Protein AF-A0A6L7CP89-F1 (afdb_monomer_lite)

Structure (mmCIF, N/CA/C/O backbone):
data_AF-A0A6L7CP89-F1
#
_entry.id   AF-A0A6L7CP89-F1
#
loop_
_atom_site.group_PDB
_atom_site.id
_atom_site.type_symbol
_atom_site.label_atom_id
_atom_site.label_alt_id
_atom_site.label_comp_id
_atom_site.label_asym_id
_atom_site.label_entity_id
_atom_site.label_seq_id
_atom_site.pdbx_PDB_ins_code
_atom_site.Cartn_x
_atom_site.Cartn_y
_atom_site.Cartn_z
_atom_site.occupancy
_atom_site.B_iso_or_equiv
_atom_site.auth_seq_id
_atom_site.auth_comp_id
_atom_site.auth_asym_id
_atom_site.auth_atom_id
_atom_site.pdbx_PDB_model_num
ATOM 1 N N . ILE A 1 1 ? -0.269 -18.057 -8.834 1.00 83.19 1 ILE A N 1
ATOM 2 C CA . ILE A 1 1 ? 0.567 -17.388 -9.864 1.00 83.19 1 ILE A CA 1
ATOM 3 C C . ILE A 1 1 ? 0.673 -15.914 -9.480 1.00 83.19 1 ILE A C 1
ATOM 5 O O . ILE A 1 1 ? -0.333 -15.375 -9.030 1.00 83.19 1 ILE A O 1
ATOM 9 N N . ARG A 1 2 ? 1.855 -15.290 -9.584 1.00 94.50 2 ARG A N 1
ATOM 10 C CA . ARG A 1 2 ? 2.070 -13.850 -9.342 1.00 94.50 2 ARG A CA 1
ATOM 11 C C . ARG A 1 2 ? 2.702 -13.206 -10.568 1.00 94.50 2 ARG A C 1
ATOM 13 O O . ARG A 1 2 ? 3.447 -13.871 -11.279 1.00 94.50 2 ARG A O 1
ATOM 20 N N . LEU A 1 3 ? 2.369 -11.944 -10.818 1.00 95.81 3 LEU A N 1
ATOM 21 C CA . LEU A 1 3 ? 2.875 -11.196 -11.962 1.00 95.81 3 LEU A CA 1
ATOM 22 C C . LEU A 1 3 ? 4.243 -10.608 -11.614 1.00 95.81 3 LEU A C 1
ATOM 24 O O . LEU A 1 3 ? 4.322 -9.703 -10.800 1.00 95.81 3 LEU A O 1
ATOM 28 N N . GLU A 1 4 ? 5.318 -11.097 -12.223 1.00 96.56 4 GLU A N 1
ATOM 29 C CA . GLU A 1 4 ? 6.673 -10.602 -11.926 1.00 96.56 4 GLU A CA 1
ATOM 30 C C . GLU A 1 4 ? 7.072 -9.409 -12.798 1.00 96.56 4 GLU A C 1
ATOM 32 O O . GLU A 1 4 ? 7.818 -8.531 -12.358 1.00 96.56 4 GLU A O 1
ATOM 37 N N . ALA A 1 5 ? 6.562 -9.354 -14.030 1.00 96.75 5 ALA A N 1
ATOM 38 C CA . ALA A 1 5 ? 6.878 -8.301 -14.980 1.00 96.75 5 ALA A CA 1
ATOM 39 C C . ALA A 1 5 ? 5.782 -8.120 -16.035 1.00 96.75 5 ALA A C 1
ATOM 41 O O . ALA A 1 5 ? 5.122 -9.079 -16.434 1.00 96.75 5 ALA A O 1
ATOM 42 N N . VAL A 1 6 ? 5.645 -6.889 -16.525 1.00 96.12 6 VAL A N 1
ATOM 43 C CA . VAL A 1 6 ? 4.862 -6.551 -17.720 1.00 96.12 6 VAL A CA 1
ATOM 44 C C . VAL A 1 6 ? 5.830 -6.156 -18.823 1.00 96.12 6 VAL A C 1
ATOM 46 O O . VAL A 1 6 ? 6.681 -5.292 -18.620 1.00 96.12 6 VAL A O 1
ATOM 49 N N . TRP A 1 7 ? 5.689 -6.771 -19.992 1.00 94.00 7 TRP A N 1
ATOM 50 C CA . TRP A 1 7 ? 6.532 -6.514 -21.155 1.00 94.00 7 TRP A CA 1
ATOM 51 C C . TRP A 1 7 ? 5.748 -5.771 -22.225 1.00 94.00 7 TRP A C 1
ATOM 53 O O . TRP A 1 7 ? 4.572 -6.054 -22.454 1.00 94.00 7 TRP A O 1
ATOM 63 N N . LEU A 1 8 ? 6.417 -4.833 -22.888 1.00 90.12 8 LEU A N 1
ATOM 64 C CA . LEU A 1 8 ? 5.899 -4.253 -24.115 1.00 90.12 8 LEU A CA 1
ATOM 65 C C . LEU A 1 8 ? 6.134 -5.261 -25.244 1.00 90.12 8 LEU A C 1
ATOM 67 O O . LEU A 1 8 ? 7.238 -5.776 -25.394 1.00 90.12 8 LEU A O 1
ATOM 71 N N . THR A 1 9 ? 5.093 -5.574 -26.007 1.00 87.56 9 THR A N 1
ATOM 72 C CA . THR A 1 9 ? 5.179 -6.517 -27.136 1.00 87.56 9 THR A CA 1
ATOM 73 C C . THR A 1 9 ? 5.297 -5.809 -28.482 1.00 87.56 9 THR A C 1
ATOM 75 O O . THR A 1 9 ? 5.743 -6.415 -29.450 1.00 87.56 9 THR A O 1
ATOM 78 N N . HIS A 1 10 ? 4.918 -4.532 -28.541 1.00 85.06 10 HIS A N 1
ATOM 79 C CA . HIS A 1 10 ? 5.028 -3.681 -29.717 1.00 85.06 10 HIS A CA 1
ATOM 80 C C . HIS A 1 10 ? 5.185 -2.223 -29.278 1.00 85.06 10 HIS A C 1
ATOM 82 O O . HIS A 1 10 ? 4.328 -1.708 -28.558 1.00 85.06 10 HIS A O 1
ATOM 88 N N . ASP A 1 11 ? 6.268 -1.571 -29.699 1.00 83.81 11 ASP A N 1
ATOM 89 C CA . ASP A 1 11 ? 6.496 -0.143 -29.481 1.00 83.81 11 ASP A CA 1
ATOM 90 C C . ASP A 1 11 ? 6.244 0.615 -30.796 1.00 83.81 11 ASP A C 1
ATOM 92 O O . ASP A 1 11 ? 7.035 0.479 -31.724 1.00 83.81 11 ASP A O 1
ATOM 96 N N . PRO A 1 12 ? 5.168 1.408 -30.933 1.00 86.38 12 PRO A N 1
ATOM 97 C CA . PRO A 1 12 ? 4.891 2.113 -32.184 1.00 86.38 12 PRO A CA 1
ATOM 98 C C . PRO A 1 12 ? 5.919 3.210 -32.499 1.00 86.38 12 PRO A C 1
ATOM 100 O O . PRO A 1 12 ? 6.025 3.614 -33.655 1.00 86.38 12 PRO A O 1
ATOM 103 N N . ALA A 1 13 ? 6.676 3.696 -31.506 1.00 86.38 13 ALA A N 1
ATOM 104 C CA . ALA A 1 13 ? 7.775 4.630 -31.745 1.00 86.38 13 ALA A CA 1
ATOM 105 C C . ALA A 1 13 ? 9.036 3.916 -32.267 1.00 86.38 13 ALA A C 1
ATOM 107 O O . ALA A 1 13 ? 9.833 4.533 -32.971 1.00 86.38 13 ALA A O 1
ATOM 108 N N . TYR A 1 14 ? 9.182 2.621 -31.957 1.00 85.31 14 TYR A N 1
ATOM 109 C CA . TYR A 1 14 ? 10.314 1.768 -32.337 1.00 85.31 14 TYR A CA 1
ATOM 110 C C . TYR A 1 14 ? 9.825 0.369 -32.771 1.00 85.31 14 TYR A C 1
ATOM 112 O O . TYR A 1 14 ? 10.079 -0.619 -32.080 1.00 85.31 14 TYR A O 1
ATOM 120 N N . PRO A 1 15 ? 9.098 0.253 -33.900 1.00 83.88 15 PRO A N 1
ATOM 121 C CA . PRO A 1 15 ? 8.369 -0.969 -34.262 1.00 83.88 15 PRO A CA 1
ATOM 122 C C . PRO A 1 15 ? 9.272 -2.176 -34.548 1.00 83.88 15 PRO A C 1
ATOM 124 O O . PRO A 1 15 ? 8.817 -3.313 -34.421 1.00 83.88 15 PRO A O 1
ATOM 127 N N . ASP A 1 16 ? 10.534 -1.927 -34.901 1.00 88.00 16 ASP A N 1
ATOM 128 C CA . ASP A 1 16 ? 11.524 -2.954 -35.232 1.00 88.00 16 ASP A CA 1
ATOM 129 C C . ASP A 1 16 ? 12.406 -3.359 -34.034 1.00 88.00 16 ASP A C 1
ATOM 131 O O . ASP A 1 16 ? 13.187 -4.309 -34.131 1.00 88.00 16 ASP A O 1
ATOM 135 N N . GLU A 1 17 ? 12.290 -2.677 -32.887 1.00 83.88 17 GLU A N 1
ATOM 136 C CA . GLU A 1 17 ? 13.089 -2.970 -31.695 1.00 83.88 17 GLU A CA 1
ATOM 137 C C . GLU A 1 17 ? 12.296 -3.787 -30.671 1.00 83.88 17 GLU A C 1
ATOM 139 O O . GLU A 1 17 ? 11.249 -3.377 -30.166 1.00 83.88 17 GLU A O 1
ATOM 144 N N . GLN A 1 18 ? 12.832 -4.954 -30.301 1.00 79.06 18 GLN A N 1
ATOM 145 C CA . GLN A 1 18 ? 12.301 -5.714 -29.173 1.00 79.06 18 GLN A CA 1
ATOM 146 C C . GLN A 1 18 ? 12.737 -5.068 -27.851 1.00 79.06 18 GLN A C 1
ATOM 148 O O . GLN A 1 18 ? 13.935 -4.859 -27.638 1.00 79.06 18 GLN A O 1
ATOM 153 N N . PRO A 1 19 ? 11.804 -4.794 -26.923 1.00 81.81 19 PRO A N 1
ATOM 154 C CA . PRO A 1 19 ? 12.140 -4.219 -25.630 1.00 81.81 19 PRO A CA 1
ATOM 155 C C . PRO A 1 19 ? 13.091 -5.125 -24.849 1.00 81.81 19 PRO A C 1
ATOM 157 O O . PRO A 1 19 ? 12.767 -6.263 -24.521 1.00 81.81 19 PRO A O 1
ATOM 160 N N . THR A 1 20 ? 14.261 -4.596 -24.501 1.00 86.44 20 THR A N 1
ATOM 161 C CA . THR A 1 20 ? 15.287 -5.320 -23.731 1.00 86.44 20 THR A CA 1
ATOM 162 C C . THR A 1 20 ? 15.015 -5.334 -22.226 1.00 86.44 20 THR A C 1
ATOM 164 O O . THR A 1 20 ? 15.671 -6.061 -21.481 1.00 86.44 20 THR A O 1
ATOM 167 N N . ALA A 1 21 ? 14.035 -4.551 -21.772 1.00 89.94 21 ALA A N 1
ATOM 168 C CA . ALA A 1 21 ? 13.622 -4.449 -20.381 1.00 89.94 21 ALA A CA 1
ATOM 169 C C . ALA A 1 21 ? 12.088 -4.397 -20.263 1.00 89.94 21 ALA A C 1
ATOM 171 O O . ALA A 1 21 ? 11.424 -3.821 -21.135 1.00 89.94 21 ALA A O 1
ATOM 172 N N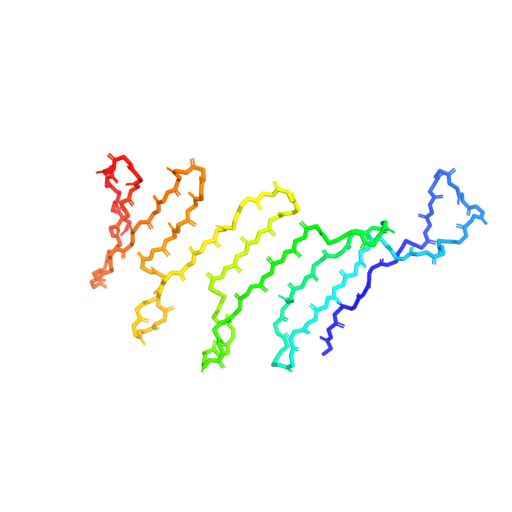 . PRO A 1 22 ? 11.518 -4.954 -19.180 1.00 94.62 22 PRO A N 1
ATOM 173 C CA . PRO A 1 22 ? 10.086 -4.876 -18.915 1.00 94.62 22 PRO A CA 1
ATOM 174 C C . PRO A 1 22 ? 9.644 -3.436 -18.627 1.00 94.62 22 PRO A C 1
ATOM 176 O O . PRO A 1 22 ? 10.409 -2.631 -18.104 1.00 94.62 22 PRO A O 1
ATOM 179 N N . LEU A 1 23 ? 8.379 -3.125 -18.918 1.00 94.31 23 LEU A N 1
ATOM 180 C CA . LEU A 1 23 ? 7.755 -1.837 -18.593 1.00 94.31 23 LEU A CA 1
ATOM 181 C C . LEU A 1 23 ? 7.596 -1.631 -17.087 1.00 94.31 23 LEU A C 1
ATOM 183 O O . LEU A 1 23 ? 7.712 -0.511 -16.595 1.00 94.31 23 LEU A O 1
ATOM 187 N N . ALA A 1 24 ? 7.297 -2.716 -16.377 1.00 97.25 24 ALA A N 1
ATOM 188 C CA . ALA A 1 24 ? 7.159 -2.728 -14.933 1.00 97.25 24 ALA A CA 1
ATOM 189 C C . ALA A 1 24 ? 7.609 -4.076 -14.377 1.00 97.25 24 ALA A C 1
ATOM 191 O O . ALA A 1 24 ? 7.419 -5.114 -15.018 1.00 97.25 24 ALA A O 1
ATOM 192 N N . ARG A 1 25 ? 8.165 -4.061 -13.166 1.00 98.31 25 ARG A N 1
ATOM 193 C CA . ARG A 1 25 ? 8.485 -5.265 -12.392 1.00 98.31 25 ARG A CA 1
ATOM 194 C C . ARG A 1 25 ? 7.883 -5.190 -11.004 1.00 98.31 25 ARG A C 1
ATOM 196 O O . ARG A 1 25 ? 7.780 -4.111 -10.425 1.00 98.31 25 ARG A O 1
ATOM 203 N N . TYR A 1 26 ? 7.578 -6.355 -10.456 1.00 98.62 26 TYR A N 1
ATOM 204 C CA . TYR A 1 26 ? 6.997 -6.504 -9.131 1.00 98.62 26 TYR A CA 1
ATOM 205 C C . TYR A 1 26 ? 7.835 -7.479 -8.318 1.00 98.62 26 TYR A C 1
ATOM 207 O O . TYR A 1 26 ? 8.250 -8.528 -8.813 1.00 98.62 26 TYR A O 1
ATOM 215 N N . THR A 1 27 ? 8.084 -7.140 -7.060 1.00 98.50 27 THR A N 1
ATOM 216 C CA . THR A 1 27 ? 8.688 -8.064 -6.096 1.00 98.50 27 THR A CA 1
ATOM 217 C C . THR A 1 27 ? 7.713 -8.336 -4.972 1.00 98.50 27 THR A C 1
ATOM 219 O O . THR A 1 27 ? 6.840 -7.521 -4.676 1.00 98.50 27 THR A O 1
ATOM 222 N N . TYR A 1 28 ? 7.861 -9.494 -4.340 1.00 98.38 28 TYR A N 1
ATOM 223 C CA . TYR A 1 28 ? 6.944 -9.964 -3.314 1.00 98.38 28 TYR A CA 1
ATOM 224 C C . TYR A 1 28 ? 7.703 -10.352 -2.043 1.00 98.38 28 TYR A C 1
ATOM 226 O O . TYR A 1 28 ? 8.886 -10.698 -2.100 1.00 98.38 28 TYR A O 1
ATOM 234 N N . THR A 1 29 ? 7.035 -10.279 -0.893 1.00 96.69 29 THR A N 1
ATOM 235 C CA . THR A 1 29 ? 7.534 -10.853 0.366 1.00 96.69 29 THR A CA 1
ATOM 236 C C . THR A 1 29 ? 7.563 -12.388 0.275 1.00 96.69 29 THR A C 1
ATOM 238 O O . THR A 1 29 ? 7.055 -12.978 -0.681 1.00 96.69 29 THR A O 1
ATOM 241 N N . ALA A 1 30 ? 8.146 -13.063 1.271 1.00 93.94 30 ALA A N 1
ATOM 242 C CA . ALA A 1 30 ? 8.107 -14.528 1.342 1.00 93.94 30 ALA A CA 1
ATOM 243 C C . ALA A 1 30 ? 6.672 -15.056 1.542 1.00 93.94 30 ALA A C 1
ATOM 245 O O . ALA A 1 30 ? 6.271 -16.011 0.879 1.00 93.94 30 ALA A O 1
ATOM 246 N N . GLY A 1 31 ? 5.881 -14.385 2.393 1.00 93.50 31 GLY A N 1
ATOM 247 C CA . GLY A 1 31 ? 4.437 -14.628 2.545 1.00 93.50 31 GLY A CA 1
ATOM 248 C C . GLY A 1 31 ? 3.653 -14.223 1.298 1.00 93.50 31 GLY A C 1
ATOM 249 O O . GLY A 1 31 ? 2.643 -14.833 0.937 1.00 93.50 31 GLY A O 1
ATOM 250 N N . GLY A 1 32 ? 4.216 -13.276 0.549 1.00 96.12 32 GLY A N 1
ATOM 251 C CA . GLY A 1 32 ? 3.877 -13.050 -0.829 1.00 96.12 32 GLY A CA 1
ATOM 252 C C . GLY A 1 32 ? 2.986 -11.882 -1.147 1.00 96.12 32 GLY A C 1
ATOM 253 O O . GLY A 1 32 ? 2.322 -11.854 -2.187 1.00 96.12 32 GLY A O 1
ATOM 254 N N . GLU A 1 33 ? 3.007 -10.922 -0.250 1.00 97.94 33 GLU A N 1
ATOM 255 C CA . GLU A 1 33 ? 2.439 -9.618 -0.473 1.00 97.94 33 GLU A CA 1
ATOM 256 C C . GLU A 1 33 ? 3.329 -8.818 -1.423 1.00 97.94 33 GLU A C 1
ATOM 258 O O . GLU A 1 33 ? 4.536 -9.053 -1.516 1.00 97.94 33 GLU A O 1
ATOM 263 N N . LEU A 1 34 ? 2.734 -7.886 -2.165 1.00 98.31 34 LEU A N 1
ATOM 264 C CA . LEU A 1 34 ? 3.468 -7.023 -3.084 1.00 98.31 34 LEU A CA 1
ATOM 265 C C . LEU A 1 34 ? 4.405 -6.117 -2.288 1.00 98.31 34 LEU A C 1
ATOM 267 O O . LEU A 1 34 ? 3.939 -5.276 -1.542 1.00 98.31 34 LEU A O 1
ATOM 271 N N . ARG A 1 35 ? 5.715 -6.242 -2.478 1.00 98.19 35 ARG A N 1
ATOM 272 C CA . ARG A 1 35 ? 6.720 -5.479 -1.730 1.00 98.19 35 ARG A CA 1
ATOM 273 C C . ARG A 1 35 ? 7.126 -4.192 -2.436 1.00 98.19 35 ARG A C 1
ATOM 275 O O . ARG A 1 35 ? 7.252 -3.151 -1.797 1.00 98.19 35 ARG A O 1
ATOM 282 N N . ALA A 1 36 ? 7.368 -4.262 -3.740 1.00 98.38 36 ALA A N 1
ATOM 283 C CA . ALA A 1 36 ? 7.806 -3.108 -4.510 1.00 98.38 36 ALA A CA 1
ATOM 284 C C . ALA A 1 36 ? 7.365 -3.188 -5.971 1.00 98.38 36 ALA A C 1
ATOM 286 O O . ALA A 1 36 ? 7.216 -4.272 -6.541 1.00 98.38 36 ALA A O 1
ATOM 287 N N . VAL A 1 37 ? 7.190 -2.009 -6.563 1.00 98.69 37 VAL A N 1
ATOM 288 C CA . VAL A 1 37 ? 6.970 -1.805 -7.996 1.00 98.69 37 VAL A CA 1
ATOM 289 C C . VAL A 1 37 ? 8.158 -1.037 -8.548 1.00 98.69 37 VAL A C 1
ATOM 291 O O . VAL A 1 37 ? 8.539 -0.011 -7.982 1.00 98.69 37 VAL A O 1
ATOM 294 N N . TYR A 1 38 ? 8.705 -1.513 -9.660 1.00 98.38 38 TYR A N 1
ATOM 295 C CA . TYR A 1 38 ? 9.791 -0.863 -10.383 1.00 98.38 38 TYR A CA 1
ATOM 296 C C . TYR A 1 38 ? 9.312 -0.435 -11.765 1.00 98.38 38 TYR A C 1
ATOM 298 O O . TYR A 1 38 ? 8.573 -1.182 -12.411 1.00 98.38 38 TYR A O 1
ATOM 306 N N . ASP A 1 39 ? 9.736 0.744 -12.211 1.00 97.00 39 ASP A N 1
ATOM 307 C CA . ASP A 1 39 ? 9.506 1.207 -13.580 1.00 97.00 39 ASP A CA 1
ATOM 308 C C . ASP A 1 39 ? 10.500 0.585 -14.579 1.00 97.00 39 ASP A C 1
ATOM 310 O O . ASP A 1 39 ? 11.377 -0.208 -14.217 1.00 97.00 39 ASP A O 1
ATOM 314 N N . ARG A 1 40 ? 10.374 0.967 -15.856 1.00 94.44 40 ARG A N 1
ATOM 315 C CA . ARG A 1 40 ? 11.229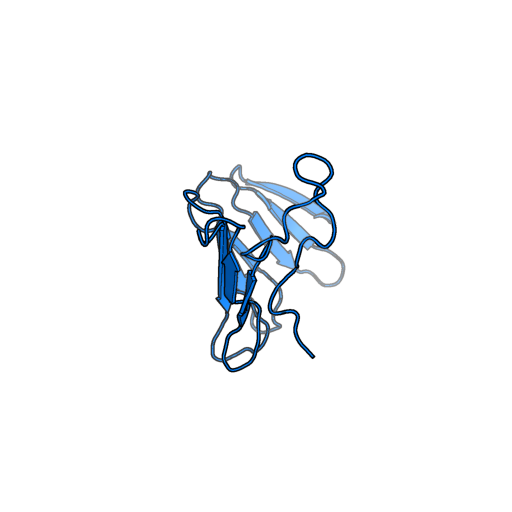 0.494 -16.958 1.00 94.44 40 ARG A CA 1
ATOM 316 C C . ARG A 1 40 ? 12.717 0.796 -16.754 1.00 94.44 40 ARG A C 1
ATOM 318 O O . ARG A 1 40 ? 13.552 0.067 -17.281 1.00 94.44 40 ARG A O 1
ATOM 325 N N . SER A 1 41 ? 13.060 1.845 -16.002 1.00 94.19 41 SER A N 1
ATOM 326 C CA . SER A 1 41 ? 14.455 2.192 -15.692 1.00 94.19 41 SER A CA 1
ATOM 327 C C . SER A 1 41 ? 15.054 1.313 -14.588 1.00 94.19 41 SER A C 1
ATOM 329 O O . SER A 1 41 ? 16.258 1.354 -14.346 1.00 94.19 41 SER A O 1
ATOM 331 N N . GLY A 1 42 ? 14.226 0.503 -13.918 1.00 95.44 42 GLY A N 1
ATOM 332 C CA . GLY A 1 42 ? 14.611 -0.271 -12.742 1.00 95.44 42 GLY A CA 1
ATOM 333 C C . GLY A 1 42 ? 14.544 0.531 -11.441 1.00 95.44 42 GLY A C 1
ATOM 334 O O . GLY A 1 42 ? 14.935 0.010 -10.397 1.00 95.44 42 GLY A O 1
ATOM 335 N N . MET A 1 43 ? 14.035 1.765 -11.474 1.00 97.06 43 MET A N 1
ATOM 336 C CA . MET A 1 43 ? 13.806 2.568 -10.278 1.00 97.06 43 MET A CA 1
ATOM 337 C C . MET A 1 43 ? 12.587 2.040 -9.523 1.00 97.06 43 MET A C 1
ATOM 339 O O . MET A 1 43 ? 11.537 1.795 -10.118 1.00 97.06 43 MET A O 1
ATOM 343 N N . GLN A 1 44 ? 12.702 1.879 -8.203 1.00 97.81 44 GLN A N 1
ATOM 344 C CA . GLN A 1 44 ? 11.546 1.572 -7.364 1.00 97.81 44 GLN A CA 1
ATOM 345 C C . GLN A 1 44 ? 10.632 2.796 -7.315 1.00 97.81 44 GLN A C 1
ATOM 347 O O . GLN A 1 44 ? 11.022 3.830 -6.785 1.00 97.81 44 GLN A O 1
ATOM 352 N N . VAL A 1 45 ? 9.411 2.662 -7.828 1.00 98.12 45 VAL A N 1
ATOM 353 C CA . VAL A 1 45 ? 8.416 3.744 -7.886 1.00 98.12 45 VAL A CA 1
ATOM 354 C C . VAL A 1 45 ? 7.363 3.651 -6.790 1.00 98.12 45 VAL A C 1
ATOM 356 O O . VAL A 1 45 ? 6.723 4.654 -6.470 1.00 98.12 45 VAL A O 1
ATOM 359 N N . ARG A 1 46 ? 7.196 2.467 -6.189 1.00 98.19 46 ARG A N 1
ATOM 360 C CA . ARG A 1 46 ? 6.294 2.246 -5.054 1.00 98.19 46 ARG A CA 1
ATOM 361 C C . ARG A 1 46 ? 6.835 1.166 -4.124 1.00 98.19 46 ARG A C 1
ATOM 363 O O . ARG A 1 46 ? 7.355 0.160 -4.607 1.00 98.19 46 ARG A O 1
ATOM 370 N N . GLY A 1 47 ? 6.694 1.362 -2.818 1.00 98.19 47 GLY A N 1
ATOM 371 C CA . GLY A 1 47 ? 7.038 0.383 -1.787 1.00 98.19 47 GLY A CA 1
ATOM 372 C C . GLY A 1 47 ? 5.885 0.146 -0.819 1.00 98.19 47 GLY A C 1
ATOM 373 O O . GLY A 1 47 ? 5.046 1.028 -0.623 1.00 98.19 47 GLY A O 1
ATOM 374 N N . PHE A 1 48 ? 5.856 -1.051 -0.237 1.00 98.44 48 PHE A N 1
ATOM 375 C CA . PHE A 1 48 ? 4.838 -1.488 0.712 1.00 98.44 48 PHE A CA 1
ATOM 376 C C . PHE A 1 48 ? 5.467 -2.288 1.848 1.00 98.44 48 PHE A C 1
ATOM 378 O O . PHE A 1 48 ? 6.360 -3.112 1.624 1.00 98.44 48 PHE A O 1
ATOM 385 N N . THR A 1 49 ? 4.938 -2.085 3.048 1.00 98.06 49 THR A N 1
ATOM 386 C CA . THR A 1 49 ? 5.373 -2.758 4.270 1.00 98.06 49 THR A CA 1
ATOM 387 C C . THR A 1 49 ? 4.173 -3.434 4.914 1.00 98.06 49 THR A C 1
ATOM 389 O O . THR A 1 49 ? 3.088 -2.853 4.975 1.00 98.06 49 THR A O 1
ATOM 392 N N . TYR A 1 50 ? 4.370 -4.656 5.400 1.00 98.12 50 TYR A N 1
ATOM 393 C CA . TYR A 1 50 ? 3.327 -5.492 5.988 1.00 98.12 50 TYR A CA 1
ATOM 394 C C . TYR A 1 50 ? 3.682 -5.868 7.421 1.00 98.12 50 TYR A C 1
ATOM 396 O O . TYR A 1 50 ? 4.857 -5.924 7.788 1.00 98.12 50 TYR A O 1
ATOM 404 N N . ASP A 1 51 ? 2.647 -6.101 8.218 1.00 96.94 51 ASP A N 1
ATOM 405 C CA . ASP A 1 51 ? 2.746 -6.689 9.544 1.00 96.94 51 ASP A CA 1
ATOM 406 C C . ASP A 1 51 ? 3.246 -8.137 9.423 1.00 96.94 51 ASP A C 1
ATOM 408 O O . ASP A 1 51 ? 2.680 -8.941 8.682 1.00 96.94 51 ASP A O 1
ATOM 412 N N . ALA A 1 52 ? 4.319 -8.463 10.143 1.00 94.38 52 ALA A N 1
ATOM 413 C CA . ALA A 1 52 ? 4.925 -9.790 10.106 1.00 94.38 52 ALA A CA 1
ATOM 414 C C . ALA A 1 52 ? 4.038 -10.874 10.742 1.00 94.38 52 ALA A C 1
ATOM 416 O O . ALA A 1 52 ? 4.104 -12.031 10.328 1.00 94.38 52 ALA A O 1
ATOM 417 N N . GLU A 1 53 ? 3.205 -10.502 11.715 1.00 95.06 53 GLU A N 1
ATOM 418 C CA . GLU A 1 53 ? 2.345 -11.426 12.463 1.00 95.06 53 GLU A CA 1
ATOM 419 C C . GLU A 1 53 ? 0.973 -11.593 11.794 1.00 95.06 53 GLU A C 1
ATOM 421 O O . GLU A 1 53 ? 0.304 -12.614 11.958 1.00 95.06 53 GLU A O 1
ATOM 426 N N . HIS A 1 54 ? 0.552 -10.604 11.000 1.00 95.81 54 HIS A N 1
ATOM 427 C CA . HIS A 1 54 ? -0.763 -10.572 10.365 1.00 95.81 54 HIS A CA 1
ATOM 428 C C . HIS A 1 54 ? -0.642 -10.533 8.840 1.00 95.81 54 HIS A C 1
ATOM 430 O O . HIS A 1 54 ? -0.666 -9.466 8.226 1.00 95.81 54 HIS A O 1
ATOM 436 N N . ALA A 1 55 ? -0.577 -11.713 8.218 1.00 94.62 55 ALA A N 1
ATOM 437 C CA . ALA A 1 55 ? -0.479 -11.847 6.765 1.00 94.62 55 ALA A CA 1
ATOM 438 C C . ALA A 1 55 ? -1.533 -11.000 6.024 1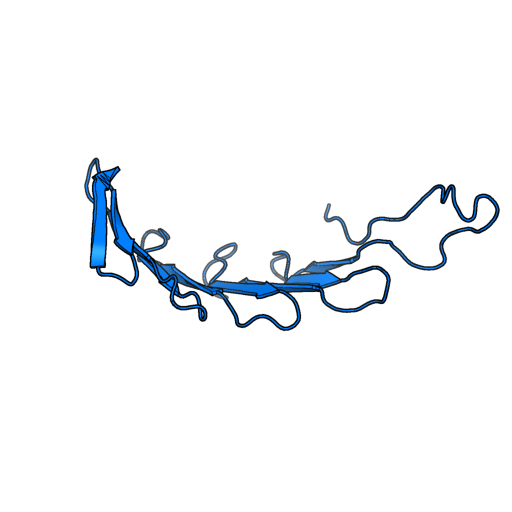.00 94.62 55 ALA A C 1
ATOM 440 O O . ALA A 1 55 ? -2.733 -11.082 6.292 1.00 94.62 55 ALA A O 1
ATOM 441 N N . GLY A 1 56 ? -1.077 -10.193 5.066 1.00 95.06 56 GLY A N 1
ATOM 442 C CA . GLY A 1 56 ? -1.905 -9.295 4.263 1.00 95.06 56 GLY A CA 1
ATOM 443 C C . GLY A 1 56 ? -2.177 -7.927 4.895 1.00 95.06 56 GLY A C 1
ATOM 444 O O . GLY A 1 56 ? -2.688 -7.043 4.203 1.00 95.06 56 GLY A O 1
ATOM 445 N N . ARG A 1 57 ? -1.822 -7.699 6.167 1.00 97.50 57 ARG A N 1
ATOM 446 C CA . ARG A 1 57 ? -2.037 -6.415 6.848 1.00 97.50 57 ARG A CA 1
ATOM 447 C C . ARG A 1 57 ? -0.925 -5.427 6.488 1.00 97.50 57 ARG A C 1
ATOM 449 O O . ARG A 1 57 ? 0.145 -5.419 7.087 1.00 97.50 57 ARG A O 1
ATOM 456 N N . MET A 1 58 ? -1.181 -4.572 5.501 1.00 98.06 58 MET A N 1
ATOM 457 C CA . MET A 1 58 ? -0.253 -3.511 5.094 1.00 98.06 58 MET A CA 1
ATOM 458 C C . MET A 1 58 ? -0.165 -2.421 6.170 1.00 98.06 58 MET A C 1
ATOM 460 O O . MET A 1 58 ? -1.158 -1.767 6.472 1.00 98.06 58 MET A O 1
ATOM 464 N N . VAL A 1 59 ? 1.018 -2.172 6.717 1.00 98.00 59 VAL A N 1
ATOM 465 C CA . VAL A 1 59 ? 1.243 -1.123 7.728 1.00 98.00 59 VAL A CA 1
ATOM 466 C C . VAL A 1 59 ? 1.757 0.172 7.126 1.00 98.00 59 VAL A C 1
ATOM 468 O O . VAL A 1 59 ? 1.641 1.215 7.763 1.00 98.00 59 VAL A O 1
ATOM 471 N N . ALA A 1 60 ? 2.301 0.132 5.909 1.00 97.56 60 ALA A N 1
ATOM 472 C CA . ALA A 1 60 ? 2.828 1.329 5.281 1.00 97.56 60 ALA A CA 1
ATOM 473 C C . ALA A 1 60 ? 2.933 1.217 3.757 1.00 97.56 60 ALA A C 1
ATOM 475 O O . ALA A 1 60 ? 3.079 0.119 3.212 1.00 97.56 60 ALA A O 1
ATOM 476 N N . HIS A 1 61 ? 2.879 2.358 3.070 1.00 97.31 61 HIS A N 1
ATOM 477 C CA . HIS A 1 61 ? 3.227 2.446 1.657 1.00 97.31 61 HIS A CA 1
ATOM 478 C C . HIS A 1 61 ? 3.788 3.819 1.281 1.00 97.31 61 HIS A C 1
ATOM 480 O O . HIS A 1 61 ? 3.429 4.837 1.870 1.00 97.31 61 HIS A O 1
ATOM 486 N N . HIS A 1 62 ? 4.617 3.862 0.241 1.00 95.75 62 HIS A N 1
ATOM 487 C CA . HIS A 1 62 ? 5.189 5.109 -0.263 1.00 95.75 62 HIS A CA 1
ATOM 488 C C . HIS A 1 62 ? 5.391 5.077 -1.778 1.00 95.75 62 HIS A C 1
ATOM 490 O O . HIS A 1 62 ? 5.562 4.016 -2.384 1.00 95.75 62 HIS A O 1
ATOM 496 N N . TYR A 1 63 ? 5.410 6.263 -2.380 1.00 95.38 63 TYR A N 1
ATOM 497 C CA . TYR A 1 63 ? 5.895 6.484 -3.741 1.00 95.38 63 TYR A CA 1
ATOM 498 C C . TYR A 1 63 ? 7.354 6.948 -3.711 1.00 95.38 63 TYR A C 1
ATOM 500 O O . TYR A 1 63 ? 7.818 7.491 -2.708 1.00 95.38 63 TYR A O 1
ATOM 508 N N . ALA A 1 64 ? 8.080 6.771 -4.815 1.0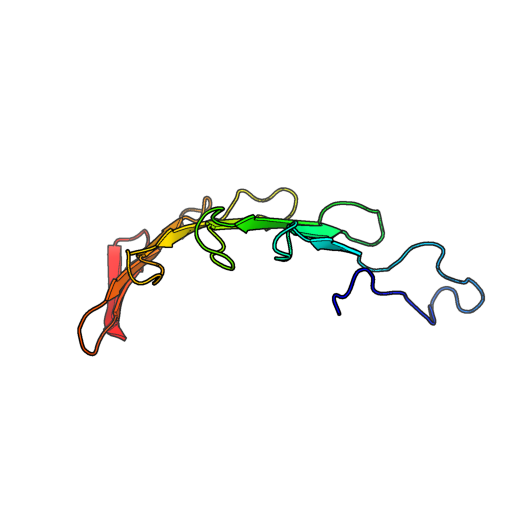0 93.69 64 ALA A N 1
ATOM 509 C CA . ALA A 1 64 ? 9.445 7.283 -4.934 1.00 93.69 64 ALA A CA 1
ATOM 510 C C . ALA A 1 64 ? 9.523 8.781 -4.602 1.00 93.69 64 ALA A C 1
ATOM 512 O O . ALA A 1 64 ? 8.768 9.591 -5.142 1.00 93.69 64 ALA A O 1
ATOM 513 N N . GLY A 1 65 ? 10.443 9.144 -3.705 1.00 90.12 65 GLY A N 1
ATOM 514 C CA . GLY A 1 65 ? 10.663 10.534 -3.293 1.00 90.12 65 GLY A CA 1
ATOM 515 C C . GLY A 1 65 ? 9.521 11.158 -2.483 1.00 90.12 65 GLY A C 1
ATOM 516 O O . GLY A 1 65 ? 9.550 12.363 -2.238 1.00 90.12 65 GLY A O 1
ATOM 517 N N . ARG A 1 66 ? 8.517 10.374 -2.073 1.00 91.06 66 ARG A N 1
ATOM 518 C CA . ARG A 1 66 ? 7.423 10.810 -1.199 1.00 91.06 66 ARG A CA 1
ATOM 519 C C . ARG A 1 66 ? 7.588 10.163 0.178 1.00 91.06 66 ARG A C 1
ATOM 521 O O . ARG A 1 66 ? 8.003 9.004 0.249 1.00 91.06 66 ARG A O 1
ATOM 528 N N . PRO A 1 67 ? 7.280 10.882 1.265 1.00 91.38 67 PRO A N 1
ATOM 529 C CA . PRO A 1 67 ? 7.276 10.277 2.586 1.00 91.38 67 PRO A CA 1
ATOM 530 C C . PRO A 1 67 ? 6.146 9.234 2.720 1.00 91.38 67 PRO A C 1
ATOM 532 O O . PRO A 1 67 ? 5.216 9.191 1.914 1.00 91.38 67 PRO A O 1
ATOM 535 N N . GLU A 1 68 ? 6.281 8.333 3.693 1.00 93.31 68 GLU A N 1
ATOM 536 C CA . GLU A 1 68 ? 5.465 7.119 3.803 1.00 93.31 68 GLU A CA 1
ATOM 537 C C . GLU A 1 68 ? 4.118 7.353 4.494 1.00 93.31 68 GLU A C 1
ATOM 539 O O . GLU A 1 68 ? 4.056 7.972 5.553 1.00 93.31 68 GLU A O 1
ATOM 544 N N . SER A 1 69 ? 3.049 6.809 3.914 1.00 94.56 69 SER A N 1
ATOM 545 C CA . SER A 1 69 ? 1.730 6.730 4.539 1.00 94.56 69 SER A CA 1
ATOM 546 C C . SER A 1 69 ? 1.632 5.469 5.392 1.00 94.56 69 SER A C 1
ATOM 548 O O . SER A 1 69 ? 1.788 4.364 4.867 1.00 94.56 69 SER A O 1
ATOM 550 N N . CYS A 1 70 ? 1.312 5.619 6.676 1.00 96.62 70 CYS A N 1
ATOM 551 C CA . CYS A 1 70 ? 1.261 4.519 7.641 1.00 96.62 70 CYS A CA 1
ATOM 552 C C . CYS A 1 70 ? -0.165 4.229 8.112 1.00 96.62 70 CYS A C 1
ATOM 554 O O . CYS A 1 70 ? -1.002 5.128 8.172 1.00 96.62 70 CYS A O 1
ATOM 556 N N . TYR A 1 71 ? -0.416 2.983 8.507 1.00 97.69 71 TYR A N 1
ATOM 557 C CA . TYR A 1 71 ? -1.708 2.506 8.990 1.00 97.69 71 TYR A CA 1
ATOM 558 C C . TYR A 1 71 ? -1.569 1.842 10.356 1.00 97.69 71 TYR A C 1
ATOM 560 O O . TYR A 1 71 ? -0.678 1.018 10.569 1.00 97.69 71 TYR A O 1
ATOM 568 N N . ARG A 1 72 ? -2.485 2.166 11.270 1.00 97.25 72 ARG A N 1
ATOM 569 C CA . ARG A 1 72 ? -2.672 1.446 12.535 1.00 97.25 72 ARG A CA 1
ATOM 570 C C . ARG A 1 72 ? -4.002 0.722 12.524 1.00 97.25 72 ARG A C 1
ATOM 572 O O . ARG A 1 72 ? -4.945 1.159 11.868 1.00 97.25 72 ARG A O 1
ATOM 579 N N . TYR A 1 73 ? -4.055 -0.379 13.258 1.00 98.00 73 TYR A N 1
ATOM 580 C CA . TYR A 1 73 ? -5.183 -1.294 13.263 1.00 98.00 73 TYR A CA 1
ATOM 581 C C . TYR A 1 73 ? -5.651 -1.561 14.688 1.00 98.00 73 TYR A C 1
ATOM 583 O O . TYR A 1 73 ? -4.839 -1.558 15.612 1.00 98.00 73 TYR A O 1
ATOM 591 N N . ASP A 1 74 ? -6.946 -1.821 14.852 1.00 96.69 74 ASP A N 1
ATOM 592 C CA . ASP A 1 74 ? -7.468 -2.445 16.0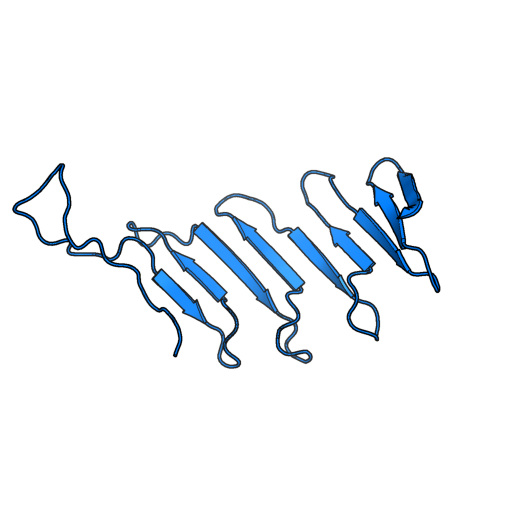65 1.00 96.69 74 ASP A CA 1
ATOM 593 C C . ASP A 1 74 ? -7.239 -3.970 16.065 1.00 96.69 74 ASP A C 1
ATOM 595 O O . ASP A 1 74 ? -6.794 -4.569 15.075 1.00 96.69 74 ASP A O 1
ATOM 599 N N . ASP A 1 75 ? -7.579 -4.610 17.183 1.00 95.56 75 ASP A N 1
ATOM 600 C CA . ASP A 1 75 ? -7.429 -6.057 17.381 1.00 95.56 75 ASP A CA 1
ATOM 601 C C . ASP A 1 75 ? -8.297 -6.885 16.421 1.00 95.56 75 ASP A C 1
ATOM 603 O O . ASP A 1 75 ? -8.001 -8.045 16.142 1.00 95.56 75 ASP A O 1
ATOM 607 N N . THR A 1 76 ? -9.352 -6.284 15.864 1.00 95.38 76 THR A N 1
ATOM 608 C CA . THR A 1 76 ? -10.213 -6.919 14.856 1.00 95.38 76 THR A CA 1
ATOM 609 C C . THR A 1 76 ? -9.692 -6.742 13.429 1.00 95.38 76 THR A C 1
ATOM 611 O O . THR A 1 76 ? -10.247 -7.310 12.491 1.00 95.38 76 THR A O 1
ATOM 614 N N . GLY A 1 77 ? -8.608 -5.982 13.251 1.00 96.06 77 GLY A N 1
ATOM 615 C CA . GLY A 1 77 ? -7.970 -5.728 11.964 1.00 96.06 77 GLY A CA 1
ATOM 616 C C . GLY A 1 77 ? -8.593 -4.615 11.139 1.00 96.06 77 GLY A C 1
ATOM 617 O O . GLY A 1 77 ? -8.338 -4.542 9.938 1.00 96.06 77 GLY A O 1
ATOM 618 N N . ARG A 1 78 ? -9.364 -3.719 11.759 1.00 97.06 78 ARG A N 1
ATOM 619 C CA . ARG A 1 78 ? -9.850 -2.500 11.102 1.00 97.06 78 ARG A CA 1
ATOM 620 C C . ARG A 1 78 ? -8.832 -1.382 11.263 1.00 97.06 78 ARG A C 1
ATOM 622 O O . ARG A 1 78 ? -8.235 -1.244 12.326 1.00 97.06 78 ARG A O 1
ATOM 629 N N . VAL A 1 79 ? -8.655 -0.567 10.224 1.00 97.50 79 VAL A N 1
ATOM 630 C CA . VAL A 1 79 ? -7.767 0.603 10.277 1.00 97.50 79 VAL A CA 1
ATOM 631 C C . VAL A 1 79 ? -8.354 1.634 11.235 1.00 97.50 79 VAL A C 1
ATOM 633 O O . VAL A 1 79 ? -9.470 2.092 11.011 1.00 97.50 79 VAL A O 1
ATOM 636 N N . THR A 1 80 ? -7.610 2.016 12.267 1.00 97.62 80 THR A N 1
ATOM 637 C CA . THR A 1 80 ? -7.994 3.052 13.240 1.00 97.62 80 THR A CA 1
ATOM 638 C C . THR A 1 80 ? -7.320 4.384 12.964 1.00 97.62 80 THR A C 1
ATOM 640 O O . THR A 1 80 ? -7.888 5.429 13.274 1.00 97.62 80 THR A O 1
ATOM 643 N N . GLU A 1 81 ? -6.143 4.369 12.341 1.00 96.88 81 GLU A N 1
ATOM 644 C CA . GLU A 1 81 ? -5.422 5.580 11.963 1.00 96.88 81 GLU A CA 1
ATOM 645 C C . GLU A 1 81 ? -4.733 5.404 10.615 1.00 96.88 81 GLU A C 1
ATOM 647 O O . GLU A 1 81 ? -4.108 4.375 10.352 1.00 96.88 81 GLU A O 1
ATOM 652 N N . GLN A 1 82 ? -4.807 6.446 9.794 1.00 96.38 82 GLN A N 1
ATOM 653 C CA . GLN A 1 82 ? -3.919 6.665 8.666 1.00 96.38 82 GLN A CA 1
ATOM 654 C C . GLN A 1 82 ? -3.091 7.911 8.962 1.00 96.38 82 GLN A C 1
ATOM 656 O O . GLN A 1 82 ? -3.650 8.987 9.160 1.00 96.38 82 GLN A O 1
ATOM 661 N N . VAL A 1 83 ? -1.770 7.769 8.959 1.00 94.38 83 VAL A N 1
ATOM 662 C CA . VAL A 1 83 ? -0.842 8.895 9.077 1.00 94.38 83 VAL A CA 1
ATOM 663 C C . VAL A 1 83 ? -0.285 9.195 7.698 1.00 94.38 83 VAL A C 1
ATOM 665 O O . VAL A 1 83 ? 0.340 8.330 7.084 1.00 94.38 83 VAL A O 1
ATOM 668 N N . ASN A 1 84 ? -0.512 10.412 7.221 1.00 86.50 84 ASN A N 1
ATOM 669 C CA . ASN A 1 84 ? 0.022 10.928 5.976 1.00 86.50 84 ASN A CA 1
ATOM 670 C C . ASN A 1 84 ? 0.973 12.092 6.292 1.00 86.50 84 ASN A C 1
ATOM 672 O O . ASN A 1 84 ? 0.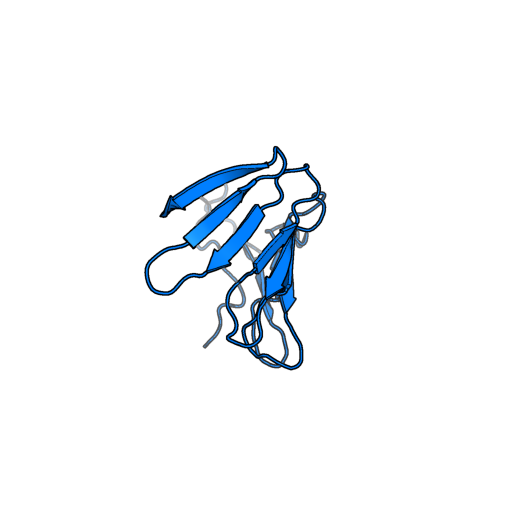528 13.133 6.771 1.00 86.50 84 ASN A O 1
ATOM 676 N N . PRO A 1 85 ? 2.269 11.982 5.963 1.00 80.00 85 PRO A N 1
ATOM 677 C CA . PRO A 1 85 ? 3.272 12.995 6.303 1.00 80.00 85 PRO A CA 1
ATOM 678 C C . PRO A 1 85 ? 3.044 14.383 5.678 1.00 80.00 85 PRO A C 1
ATOM 680 O O . PRO A 1 85 ? 3.705 15.343 6.060 1.00 80.00 85 PRO A O 1
ATOM 683 N N . GLU A 1 86 ? 2.090 14.515 4.756 1.00 82.31 86 GLU A N 1
ATOM 684 C CA . GLU A 1 86 ? 1.619 15.794 4.207 1.00 82.31 86 GLU A CA 1
ATOM 685 C C . GLU A 1 86 ? 0.541 16.472 5.086 1.00 82.31 86 GLU A C 1
ATOM 687 O O . GLU A 1 86 ? -0.030 17.488 4.697 1.00 82.31 86 GLU A O 1
ATOM 692 N N . GLY A 1 87 ? 0.261 15.936 6.282 1.00 76.00 87 GLY A N 1
ATOM 693 C CA . GLY A 1 87 ? -0.696 16.497 7.239 1.00 76.00 87 GLY A CA 1
ATOM 694 C C . GLY A 1 87 ? -2.153 16.131 6.952 1.00 76.00 87 GLY A C 1
ATOM 695 O O . GLY A 1 87 ? -3.060 16.833 7.394 1.00 76.00 87 GLY A O 1
ATOM 696 N N . LEU A 1 88 ? -2.389 15.047 6.212 1.00 81.50 88 LEU A N 1
ATOM 697 C CA . LEU A 1 88 ? -3.720 14.537 5.855 1.00 81.50 88 LEU A CA 1
ATOM 698 C C . LEU A 1 88 ? -4.046 13.269 6.651 1.00 81.50 88 LEU A C 1
ATOM 700 O O . LEU A 1 88 ? -4.394 12.236 6.080 1.00 81.50 88 LEU A O 1
ATOM 704 N N . ASP A 1 89 ? -3.851 13.337 7.963 1.00 92.19 89 ASP A N 1
ATOM 705 C CA . ASP A 1 89 ? -4.104 12.218 8.866 1.00 92.19 89 ASP A CA 1
ATOM 706 C C . ASP A 1 89 ? -5.607 11.987 9.041 1.00 92.19 89 ASP A C 1
ATOM 708 O O . ASP A 1 89 ? -6.391 12.937 9.122 1.00 92.19 89 ASP A O 1
ATOM 712 N N . TYR A 1 90 ? -5.992 10.720 9.158 1.00 94.94 90 TYR A N 1
ATOM 713 C CA . TYR A 1 90 ? -7.362 10.309 9.441 1.00 94.94 90 TYR A CA 1
ATOM 714 C C . TYR A 1 90 ? -7.402 9.363 10.631 1.00 94.94 90 TYR A C 1
ATOM 716 O O . TYR A 1 90 ? -6.564 8.471 10.766 1.00 94.94 90 TYR A O 1
ATOM 724 N N . ARG A 1 91 ? -8.427 9.524 11.465 1.00 97.06 91 ARG A N 1
ATOM 725 C CA . ARG A 1 91 ? -8.773 8.599 12.543 1.00 97.06 91 ARG A CA 1
ATOM 726 C C . ARG A 1 91 ? -10.168 8.050 12.325 1.00 97.06 91 ARG A C 1
ATOM 728 O O . ARG A 1 91 ? -11.075 8.803 11.979 1.00 97.06 91 ARG A O 1
ATOM 735 N N . PHE A 1 92 ? -10.322 6.762 12.581 1.00 97.62 92 PHE A N 1
ATOM 736 C CA . PHE A 1 92 ? -11.562 6.031 12.387 1.00 97.62 92 PHE A CA 1
ATOM 737 C C . PHE A 1 92 ? -12.020 5.448 13.720 1.00 97.62 92 PHE A C 1
ATOM 739 O O . PHE A 1 92 ? -11.304 4.670 14.351 1.00 97.62 92 PHE A O 1
ATOM 746 N N . GLU A 1 93 ? -13.228 5.810 14.136 1.00 97.75 93 GLU A N 1
ATOM 747 C CA . GLU A 1 93 ? -13.900 5.224 15.292 1.00 97.75 93 GLU A CA 1
ATOM 748 C C . GLU A 1 93 ? -15.109 4.429 14.803 1.00 97.75 93 GLU A C 1
ATOM 750 O O . GLU A 1 93 ? -16.004 4.963 14.145 1.00 97.75 93 GLU A O 1
ATOM 755 N N . TYR A 1 94 ? -15.140 3.139 15.123 1.00 97.06 94 TYR A N 1
ATOM 756 C CA . TYR A 1 94 ? -16.188 2.233 14.666 1.00 97.06 94 TYR A CA 1
ATOM 757 C C . TYR A 1 94 ? -17.212 1.996 15.776 1.00 97.06 94 TYR A C 1
ATOM 759 O O . TYR A 1 94 ? -16.876 1.460 16.833 1.00 97.06 94 TYR A O 1
ATOM 767 N N . GLY A 1 95 ? -18.467 2.366 15.519 1.00 94.12 95 GLY A N 1
ATOM 768 C CA . GLY A 1 95 ? -19.624 1.978 16.325 1.00 94.12 95 GLY A CA 1
ATOM 769 C C . GLY A 1 95 ? -20.354 0.768 15.733 1.00 94.12 95 GLY A C 1
ATOM 770 O O . GLY A 1 95 ? -19.935 0.206 14.727 1.00 94.12 95 GLY A O 1
ATOM 771 N N . GLU A 1 96 ? -21.479 0.385 16.340 1.00 93.81 96 GLU A N 1
ATOM 772 C CA . GLU A 1 96 ? -22.283 -0.771 15.904 1.00 93.81 96 GLU A CA 1
ATOM 773 C C . GLU A 1 96 ? -22.831 -0.624 14.474 1.00 93.81 96 GLU A C 1
ATOM 775 O O . GLU A 1 96 ? -22.867 -1.588 13.715 1.00 93.81 96 GLU A O 1
ATOM 780 N N . SER A 1 97 ? -23.223 0.592 14.088 1.00 95.00 97 SER A N 1
ATOM 781 C CA . SER A 1 97 ? -23.855 0.879 12.793 1.00 95.00 97 SER A CA 1
ATOM 782 C C . SER A 1 97 ? -23.363 2.183 12.160 1.00 95.00 97 SER A C 1
ATOM 784 O O . SER A 1 97 ? -24.099 2.802 11.394 1.00 95.00 97 SER A O 1
ATOM 786 N N . ARG A 1 98 ? -22.189 2.673 12.572 1.00 95.75 98 ARG A N 1
ATOM 787 C CA . ARG A 1 98 ? -21.635 3.944 12.092 1.00 95.75 98 ARG A CA 1
ATOM 788 C C . ARG A 1 98 ? -20.115 3.950 12.139 1.00 95.75 98 ARG A C 1
ATOM 790 O O . ARG A 1 98 ? -19.533 3.290 13.005 1.00 95.75 98 ARG A O 1
ATOM 797 N N . VAL A 1 99 ? -19.497 4.779 11.308 1.00 97.50 99 VAL A N 1
ATOM 798 C CA . VAL A 1 99 ? -18.072 5.121 11.413 1.00 97.50 99 VAL A CA 1
ATOM 799 C C . VAL A 1 99 ? -17.933 6.625 11.589 1.00 97.50 99 VAL A C 1
ATOM 801 O O . VAL A 1 99 ? -18.508 7.392 10.826 1.00 97.50 99 VAL A O 1
ATOM 804 N N . ILE A 1 100 ? -17.176 7.051 12.599 1.00 97.75 100 ILE A N 1
ATOM 805 C CA . ILE A 1 100 ? -16.796 8.454 12.773 1.00 97.75 100 ILE A CA 1
ATOM 806 C C . ILE A 1 100 ? -15.392 8.623 12.206 1.00 97.75 100 ILE A C 1
ATOM 808 O O . ILE A 1 100 ? -14.448 7.983 12.670 1.00 97.75 100 ILE A O 1
ATOM 812 N N . ILE A 1 101 ? -15.259 9.496 11.214 1.00 97.38 101 ILE A N 1
ATOM 813 C CA . ILE A 1 101 ? -13.984 9.855 10.600 1.00 97.38 101 ILE A CA 1
ATOM 814 C C . ILE A 1 101 ? -13.588 11.226 11.128 1.00 97.38 101 ILE A C 1
ATOM 816 O O . ILE A 1 101 ? -14.358 12.175 11.001 1.00 97.38 101 ILE A O 1
ATOM 820 N N . THR A 1 102 ? -12.399 11.331 11.718 1.00 96.94 102 THR A N 1
ATOM 821 C CA . THR A 1 102 ? -11.815 12.609 12.143 1.00 96.94 102 THR A CA 1
ATOM 822 C C . THR A 1 102 ? -10.584 12.908 11.299 1.00 96.94 102 THR A C 1
ATOM 824 O O . THR A 1 102 ? -9.645 12.113 11.301 1.00 96.94 102 THR A O 1
ATOM 827 N N . ASP A 1 103 ? -10.581 14.034 10.585 1.00 94.38 103 ASP A N 1
ATOM 828 C CA . ASP A 1 103 ? -9.413 14.483 9.818 1.00 94.38 103 ASP A CA 1
ATOM 829 C C . ASP A 1 103 ? -8.393 15.248 10.683 1.00 94.38 103 ASP A C 1
ATOM 831 O O . ASP A 1 103 ? -8.622 15.532 11.863 1.00 94.38 103 ASP A O 1
ATOM 835 N N . SER A 1 104 ? -7.262 15.624 10.086 1.00 93.00 104 SER A N 1
ATOM 836 C CA . SER A 1 104 ? -6.188 16.373 10.752 1.00 93.00 104 SER A CA 1
ATOM 837 C C . SER A 1 104 ? -6.594 17.762 11.263 1.00 93.00 104 SER A C 1
ATOM 839 O O . SER A 1 104 ? -5.909 18.330 12.114 1.00 93.00 104 SER A O 1
ATOM 841 N N . LEU A 1 105 ? -7.723 18.307 10.796 1.00 93.81 105 LEU A N 1
ATOM 842 C CA . LEU A 1 105 ? -8.303 19.570 11.259 1.00 93.81 105 LEU A CA 1
ATOM 843 C C . LEU A 1 105 ? -9.376 19.359 12.338 1.00 93.81 105 LEU A C 1
ATOM 845 O O . LEU A 1 105 ? -10.041 20.315 12.739 1.00 93.81 105 LEU A O 1
ATOM 849 N N . ASN A 1 106 ? -9.527 18.130 12.841 1.00 93.94 106 ASN A N 1
ATOM 850 C CA . ASN A 1 106 ? -10.546 17.703 13.800 1.00 93.94 106 ASN A CA 1
ATOM 851 C C . ASN A 1 106 ? -11.990 17.831 13.289 1.00 93.94 106 ASN A C 1
ATOM 853 O O . ASN A 1 106 ? -12.930 17.873 14.090 1.00 93.94 106 ASN A O 1
ATOM 857 N N . ARG A 1 107 ? -12.199 17.880 11.969 1.00 95.31 107 ARG A N 1
ATOM 858 C CA . ARG A 1 107 ? -13.550 17.818 11.399 1.00 95.31 107 ARG A CA 1
ATOM 859 C C . ARG A 1 107 ? -14.037 16.379 11.440 1.00 95.31 107 ARG A C 1
ATOM 861 O O . ARG A 1 107 ? -13.255 15.458 11.221 1.00 95.31 107 ARG A O 1
ATOM 868 N N . ARG A 1 108 ? -15.328 16.206 11.729 1.00 96.69 108 ARG A N 1
ATOM 869 C CA . ARG A 1 108 ? -15.958 14.896 11.906 1.00 96.69 108 ARG A CA 1
ATOM 870 C C . ARG A 1 108 ? -17.000 14.634 10.836 1.00 96.69 108 ARG A C 1
ATOM 872 O O . ARG A 1 108 ? -17.902 15.448 10.650 1.00 96.69 108 ARG A O 1
ATOM 879 N N . GLU A 1 109 ? -16.902 13.472 10.214 1.00 96.44 109 GLU A N 1
ATOM 880 C CA . GLU A 1 109 ? -17.907 12.919 9.311 1.00 96.44 109 GLU A CA 1
ATOM 881 C C . GLU A 1 109 ? -18.439 11.606 9.890 1.00 96.44 109 GLU A C 1
ATOM 883 O O . GLU A 1 109 ? -17.688 10.851 10.510 1.00 96.44 109 GLU A O 1
ATOM 888 N N . VAL A 1 110 ? -19.741 11.358 9.734 1.00 94.56 110 VAL A N 1
ATOM 889 C CA . VAL A 1 110 ? -20.396 10.129 10.194 1.00 94.56 110 VAL A CA 1
ATOM 890 C C . VAL A 1 110 ? -20.978 9.420 8.983 1.00 94.56 110 VAL A C 1
ATOM 892 O O . VAL A 1 110 ? -21.853 9.977 8.318 1.00 94.56 110 VAL A O 1
ATOM 895 N N . LEU A 1 111 ? -20.479 8.213 8.727 1.00 91.31 111 LEU A N 1
ATOM 896 C CA . LEU A 1 111 ? -20.952 7.303 7.684 1.00 91.31 111 LEU A CA 1
ATOM 897 C C . LEU A 1 111 ? -21.809 6.185 8.278 1.00 91.31 111 LEU A C 1
ATOM 899 O O . LEU A 1 111 ? -21.513 5.769 9.428 1.00 91.31 111 LEU A O 1
#

Radius of gyration: 19.05 Å; chains: 1; bounding box: 39×37×53 Å

Foldseek 3Di:
DDDAFAADPADPVCRPDGLPFGQKGWDADPLGHTAFIAGRVRDTQKGWDADPVDPPHTQWMDGVPADIWGFDADPVGHTQWIDHPVQFIWGWDDDPPWIWIQTSVRDTDID

Sequence (111 aa):
IRLEAVWLTHDPAYPDEQPTAPLARYTYTAGGELRAVYDRSGMQVRGFTYDAEHAGRMVAHHYAGRPESCYRYDDTGRVTEQVNPEGLDYRFEYGESRVIITDSLNRREVL

Secondary structure (DSSP, 8-state):
----EE--S--TTSTTPPPSS-SEEEEE-SS--EEEEEETTS-EEEEEEE-SSSTT-EEEEEETTSPPEEEEE-TTS-EEEEE-TTT--EEEEE-SS-EEEEETT--EEE-

Organism: Escherichia coli (NCBI:txid562)

pLDDT: mean 93.95, std 5.05, range [76.0, 98.69]